Protein AF-Q0JAP2-F1 (afdb_monomer)

InterPro domains:
  IPR007650 Zf-FLZ domain [PF04570] (2-38)
  IPR007650 Zf-FLZ domain [PS51795] (1-39)
  IPR044533 FCS-Like Zinc finger 1/2/3 [PTHR46057] (1-64)

pLDDT: mean 81.31, std 18.34, range [45.84, 97.94]

Organism: Oryza sativa subsp. japonica (NCBI:txid39947)

Sequence (91 aa):
ECSLCGKSLSGDIFMYRGDTPFCSEECRQQQIEVDRAKHRRKKRAAAHAVSVRKEHRNHHHHHRHHHQQPQPRPAIDANPWGTARGPALRV

Foldseek 3Di:
DQPQPPDDQPDDWDDDPNPGTHNDPVSVVVVVVVVVVVVVVVVVVVVVVVVVVVVVVVVVV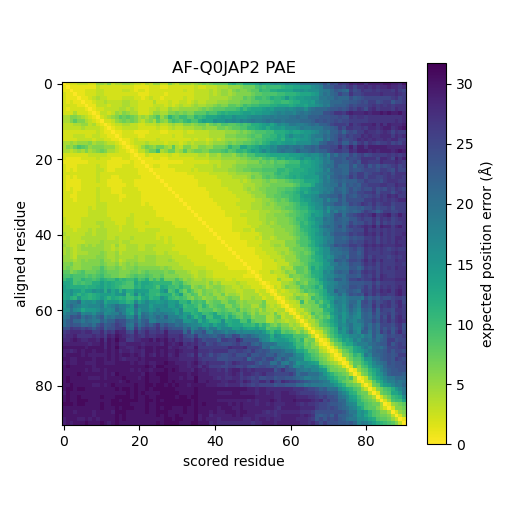VVVVVVPDDDDDPPPPDDPDDPDDDDDDDD

Mean predicted aligned error: 14.32 Å

Structure (mmCIF, N/CA/C/O backbone):
data_AF-Q0JAP2-F1
#
_entry.id   AF-Q0JAP2-F1
#
loop_
_atom_site.group_PDB
_atom_site.id
_atom_site.type_symbol
_atom_site.label_atom_id
_atom_site.label_alt_id
_atom_site.label_comp_id
_atom_site.label_asym_id
_atom_site.label_entity_id
_atom_site.label_seq_id
_atom_site.pdbx_PDB_ins_code
_atom_site.Cartn_x
_atom_site.Cartn_y
_atom_site.Cartn_z
_atom_site.occupancy
_atom_site.B_iso_or_equiv
_atom_site.auth_seq_id
_atom_site.auth_comp_id
_atom_site.auth_asym_id
_atom_site.auth_atom_id
_atom_site.pdbx_PDB_model_num
ATOM 1 N N . GLU A 1 1 ? -9.511 -7.919 14.645 1.00 93.00 1 GLU A N 1
ATOM 2 C CA . GLU A 1 1 ? -8.345 -7.279 15.297 1.00 93.00 1 GLU A CA 1
ATOM 3 C C . GLU A 1 1 ? -7.788 -6.193 14.378 1.00 93.00 1 GLU A C 1
ATOM 5 O O . GLU A 1 1 ? -8.069 -6.231 13.185 1.00 93.00 1 GLU A O 1
ATOM 10 N N . CYS A 1 2 ? -7.064 -5.209 14.913 1.00 96.06 2 CYS A N 1
ATOM 11 C CA . CYS A 1 2 ? -6.448 -4.121 14.154 1.00 96.06 2 CYS A CA 1
ATOM 12 C C . CYS A 1 2 ? -5.370 -4.663 13.210 1.00 96.06 2 CYS A C 1
ATOM 14 O O . CYS A 1 2 ? -4.431 -5.318 13.661 1.00 96.06 2 CYS A O 1
ATOM 16 N N . SER A 1 3 ? -5.447 -4.335 11.919 1.00 95.12 3 SER A N 1
ATOM 17 C CA . SER A 1 3 ? -4.520 -4.878 10.916 1.00 95.12 3 SER A CA 1
ATOM 18 C C . SER A 1 3 ? -3.078 -4.370 11.027 1.00 95.12 3 SER A C 1
ATOM 20 O O . SER A 1 3 ? -2.192 -4.970 10.428 1.00 95.12 3 SER A O 1
ATOM 22 N N . LEU A 1 4 ? -2.829 -3.285 11.772 1.00 95.69 4 LEU A N 1
ATOM 23 C CA . LEU A 1 4 ? -1.472 -2.767 11.979 1.00 95.69 4 LEU A CA 1
ATOM 24 C C . LEU A 1 4 ? -0.825 -3.295 13.263 1.00 95.69 4 LEU A C 1
ATOM 26 O O . LEU A 1 4 ? 0.311 -3.754 13.240 1.00 95.69 4 LEU A O 1
ATOM 30 N N . CYS A 1 5 ? -1.525 -3.185 14.393 1.00 95.06 5 CYS A N 1
ATOM 31 C CA . CYS A 1 5 ? -0.949 -3.446 15.715 1.00 95.06 5 CYS A CA 1
ATOM 32 C C . CYS A 1 5 ? -1.496 -4.707 16.397 1.00 95.06 5 CYS A C 1
ATOM 34 O O . CYS A 1 5 ? -1.107 -4.992 17.526 1.00 95.06 5 CYS A O 1
ATOM 36 N N . GLY A 1 6 ? -2.413 -5.438 15.754 1.00 94.00 6 GLY A N 1
ATOM 37 C CA . GLY A 1 6 ? -2.948 -6.713 16.246 1.00 94.00 6 GLY A CA 1
ATOM 38 C C . GLY A 1 6 ? -3.887 -6.613 17.451 1.00 94.00 6 GLY A C 1
ATOM 39 O O . GLY A 1 6 ? -4.383 -7.627 17.920 1.00 94.00 6 GLY A O 1
ATOM 40 N N . LYS A 1 7 ? -4.167 -5.409 17.964 1.00 94.38 7 LYS A N 1
ATOM 41 C CA . LYS A 1 7 ? -5.068 -5.222 19.113 1.00 94.38 7 LYS A CA 1
ATOM 42 C C . LYS A 1 7 ? -6.501 -5.649 18.782 1.00 94.38 7 LYS A C 1
ATOM 44 O O . LYS A 1 7 ? -6.971 -5.434 17.660 1.00 94.38 7 LYS A O 1
ATOM 49 N N . SER A 1 8 ? -7.224 -6.195 19.759 1.00 94.44 8 SER A N 1
ATOM 50 C CA . SER A 1 8 ? -8.661 -6.448 19.619 1.00 94.44 8 SER A CA 1
ATOM 51 C C . SER A 1 8 ? -9.419 -5.136 19.378 1.00 94.44 8 SER A C 1
ATOM 53 O O . SER A 1 8 ? -9.025 -4.069 19.847 1.00 94.44 8 SER A O 1
ATOM 55 N N . LEU A 1 9 ? -10.482 -5.205 18.575 1.00 91.88 9 LEU A N 1
ATOM 56 C CA . LEU A 1 9 ? -11.320 -4.052 18.250 1.00 91.88 9 LEU A CA 1
ATOM 57 C C . LEU A 1 9 ? -12.543 -4.115 19.159 1.00 91.88 9 LEU A C 1
ATOM 59 O O . LEU A 1 9 ? -13.473 -4.865 18.887 1.00 91.88 9 LEU A O 1
ATOM 63 N N . SER A 1 10 ? -12.493 -3.396 20.274 1.00 85.38 10 SER A N 1
ATOM 64 C CA . SER A 1 10 ? -13.545 -3.375 21.298 1.00 85.38 10 SER A CA 1
ATOM 65 C C . SER A 1 10 ? -14.381 -2.086 21.283 1.00 85.38 10 SER A C 1
ATOM 67 O O . SER A 1 10 ? -15.091 -1.811 22.245 1.00 85.38 10 SER A O 1
ATOM 69 N N . GLY A 1 11 ? -14.303 -1.297 20.206 1.00 85.00 11 GLY A N 1
ATOM 70 C CA . GLY A 1 11 ? -14.995 -0.014 20.055 1.00 85.00 11 GLY A CA 1
ATOM 71 C C . GLY A 1 11 ? -15.064 0.433 18.594 1.00 85.00 11 GLY A C 1
ATOM 72 O O . GLY A 1 11 ? -15.091 -0.413 17.698 1.00 85.00 11 GLY A O 1
ATOM 73 N N . ASP A 1 12 ? -15.071 1.749 18.361 1.00 89.69 12 ASP A N 1
ATOM 74 C CA . ASP A 1 12 ? -15.115 2.324 17.013 1.00 89.69 12 ASP A CA 1
ATOM 75 C C . ASP A 1 12 ? -13.961 1.820 16.141 1.00 89.69 12 ASP A C 1
ATOM 77 O O . ASP A 1 12 ? -12.793 1.788 16.544 1.00 89.69 12 ASP A O 1
ATOM 81 N N . ILE A 1 13 ? -14.308 1.415 14.920 1.00 93.19 13 ILE A N 1
ATOM 82 C CA . ILE A 1 13 ? -13.366 0.865 13.951 1.00 93.19 13 ILE A CA 1
ATOM 83 C C . ILE A 1 13 ? -13.092 1.873 12.841 1.00 93.19 13 ILE A C 1
ATOM 85 O O . ILE A 1 13 ? -13.996 2.385 12.181 1.00 93.19 13 ILE A O 1
ATOM 89 N N . PHE A 1 14 ? -11.811 2.120 12.588 1.00 94.50 14 PHE A N 1
ATOM 90 C CA . PHE A 1 14 ? -11.366 2.972 11.495 1.00 94.50 14 PHE A CA 1
ATOM 91 C C . PHE A 1 14 ? -11.084 2.092 10.281 1.00 94.50 14 PHE A C 1
ATOM 93 O O . PHE A 1 14 ? -10.163 1.283 10.304 1.00 94.50 14 PHE A O 1
ATOM 100 N N . MET A 1 15 ? -11.864 2.230 9.210 1.00 95.62 15 MET A N 1
ATOM 101 C CA . MET A 1 15 ? -11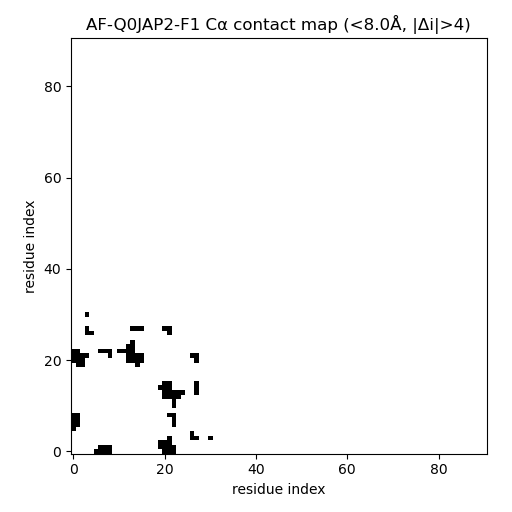.755 1.369 8.025 1.00 95.62 15 MET A CA 1
ATOM 102 C C . MET A 1 15 ? -10.875 1.994 6.931 1.00 95.62 15 MET A C 1
ATOM 104 O O . MET A 1 15 ? -10.989 3.180 6.604 1.00 95.62 15 MET A O 1
ATOM 108 N N . TYR A 1 16 ? -10.019 1.192 6.296 1.00 95.19 16 TYR A N 1
ATOM 109 C CA . TYR A 1 16 ? -9.309 1.542 5.059 1.00 95.19 16 TYR A CA 1
ATOM 110 C C . TYR A 1 16 ? -9.767 0.624 3.926 1.00 95.19 16 TYR A C 1
ATOM 112 O O . TYR A 1 16 ? -9.746 -0.595 4.063 1.00 95.19 16 TYR A O 1
ATOM 120 N N . ARG A 1 17 ? -10.177 1.218 2.797 1.00 92.88 17 ARG A N 1
ATOM 121 C CA . ARG A 1 17 ? -10.601 0.520 1.564 1.00 92.88 17 ARG A CA 1
ATOM 122 C C . ARG A 1 17 ? -11.792 -0.442 1.701 1.00 92.88 17 ARG A C 1
ATOM 124 O O . ARG A 1 17 ? -12.061 -1.157 0.750 1.00 92.88 17 ARG A O 1
ATOM 131 N N . GLY A 1 18 ? -12.506 -0.419 2.824 1.00 91.12 18 GLY A N 1
ATOM 132 C CA . GLY A 1 18 ? -13.700 -1.238 3.065 1.00 91.12 18 GLY A CA 1
ATOM 133 C C . GLY A 1 18 ? -13.443 -2.511 3.872 1.00 91.12 18 GLY A C 1
ATOM 134 O O . GLY A 1 18 ? -14.338 -2.940 4.586 1.00 91.12 18 GLY A O 1
ATOM 135 N N . ASP A 1 19 ? -12.214 -3.037 3.856 1.00 90.75 19 ASP A N 1
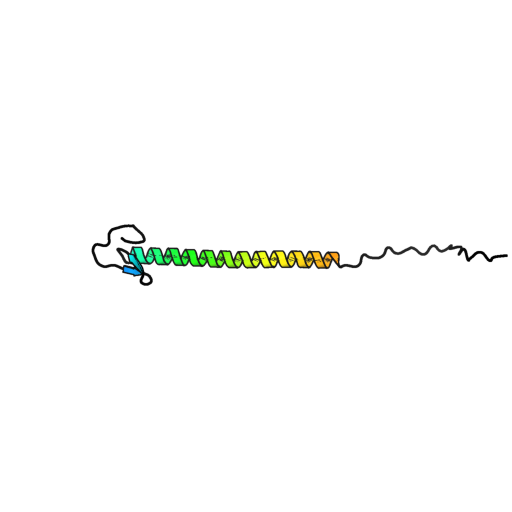ATOM 136 C CA . ASP A 1 19 ? -11.945 -4.395 4.361 1.00 90.75 19 ASP A CA 1
ATOM 137 C C . ASP A 1 19 ? -10.882 -4.446 5.467 1.00 90.7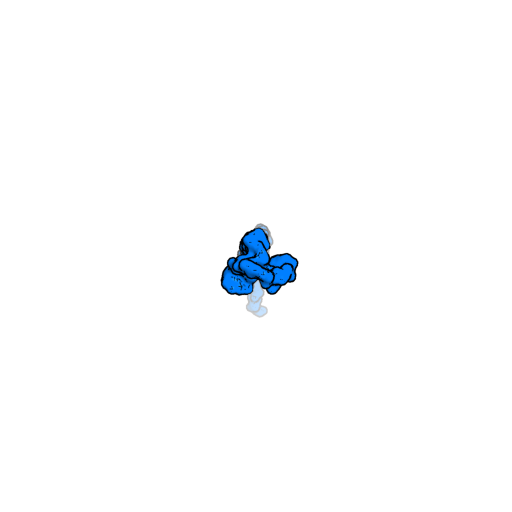5 19 ASP A C 1
ATOM 139 O O . ASP A 1 19 ? -10.656 -5.488 6.076 1.00 90.75 19 ASP A O 1
ATOM 143 N N . THR A 1 20 ? -10.167 -3.344 5.707 1.00 94.31 20 THR A N 1
ATOM 144 C CA . THR A 1 20 ? -9.036 -3.315 6.644 1.00 94.31 20 THR A CA 1
ATOM 145 C C . THR A 1 20 ? -9.384 -2.470 7.872 1.00 94.31 20 THR A C 1
ATOM 147 O O . THR A 1 20 ? -9.363 -1.237 7.769 1.00 94.31 20 THR A O 1
ATOM 150 N N . PRO A 1 21 ? -9.724 -3.095 9.017 1.00 95.81 21 PRO A N 1
ATOM 151 C CA . PRO A 1 21 ? -10.101 -2.374 10.224 1.00 95.81 21 PRO A CA 1
ATOM 152 C C . PRO A 1 21 ? -8.888 -2.010 11.098 1.00 95.81 21 PRO A C 1
ATOM 154 O O . PRO A 1 21 ? -7.955 -2.798 11.287 1.00 95.81 21 PRO A O 1
ATOM 157 N N . PHE A 1 22 ? -8.934 -0.823 11.702 1.00 97.44 22 PHE A N 1
ATOM 158 C CA . PHE A 1 22 ? -7.910 -0.300 12.607 1.00 97.44 22 PHE A CA 1
ATOM 159 C C . PHE A 1 22 ? -8.519 0.193 13.917 1.00 97.44 22 PHE A C 1
ATOM 161 O O . PHE A 1 22 ? -9.636 0.701 13.943 1.00 97.44 22 PHE A O 1
ATOM 168 N N . CYS A 1 23 ? -7.755 0.068 15.004 1.00 95.75 23 CYS A N 1
ATOM 169 C CA . CYS A 1 23 ? -8.170 0.517 16.335 1.00 95.75 23 CYS A CA 1
ATOM 170 C C . CYS A 1 23 ? -8.066 2.037 16.536 1.00 95.75 23 CYS A C 1
ATOM 172 O O . CYS A 1 23 ? -8.503 2.537 17.563 1.00 95.75 23 CYS A O 1
ATOM 174 N N . SER A 1 24 ? -7.416 2.755 15.617 1.00 95.56 24 SER A N 1
ATOM 175 C CA . SER A 1 24 ? -7.281 4.210 15.666 1.00 95.56 24 SER A CA 1
ATOM 176 C C . SER A 1 24 ? -7.023 4.787 14.276 1.00 95.56 24 SER A C 1
ATOM 178 O O . SER A 1 24 ? -6.607 4.067 13.355 1.00 95.56 24 SER A O 1
ATOM 180 N N . GLU A 1 25 ? -7.238 6.092 14.126 1.00 95.81 25 GLU A N 1
ATOM 181 C CA . GLU A 1 25 ? -6.922 6.805 12.892 1.00 95.81 25 GLU A CA 1
ATOM 182 C C . GLU A 1 25 ? -5.416 6.788 12.594 1.00 95.81 25 GLU A C 1
ATOM 184 O O . GLU A 1 25 ? -5.027 6.619 11.439 1.00 95.81 25 GLU A O 1
ATOM 189 N N . GLU A 1 26 ? -4.554 6.850 13.613 1.00 97.44 26 GLU A N 1
ATOM 190 C CA . GLU A 1 26 ? -3.100 6.779 13.431 1.00 97.44 26 GLU A CA 1
ATOM 191 C C . GLU A 1 26 ? -2.678 5.431 12.847 1.00 97.44 26 GLU A C 1
ATOM 193 O O . GLU A 1 26 ? -1.876 5.392 11.911 1.00 97.44 26 GLU A O 1
ATOM 198 N N . CYS A 1 27 ? -3.253 4.326 13.340 1.00 96.56 27 CYS A N 1
ATOM 199 C CA . CYS A 1 27 ? -2.971 2.999 12.793 1.00 96.56 27 CYS A CA 1
ATOM 200 C C . CYS A 1 27 ? -3.383 2.908 11.315 1.00 96.56 27 CYS A C 1
ATOM 202 O O . CYS A 1 27 ? -2.645 2.383 10.478 1.00 96.56 27 CYS A O 1
ATOM 204 N N . ARG A 1 28 ? -4.541 3.475 10.969 1.00 97.19 28 ARG A N 1
ATOM 205 C CA . ARG A 1 28 ? -4.997 3.568 9.579 1.00 97.19 28 ARG A CA 1
ATOM 206 C C . ARG A 1 28 ? -4.049 4.419 8.730 1.00 97.19 28 ARG A C 1
ATOM 208 O O . ARG A 1 28 ? -3.683 4.019 7.624 1.00 97.19 28 ARG A O 1
ATOM 215 N N . GLN A 1 29 ? -3.631 5.576 9.236 1.00 97.94 29 GLN A N 1
ATOM 216 C CA . GLN A 1 29 ? -2.755 6.500 8.522 1.00 97.94 29 GLN A CA 1
ATOM 217 C C . GLN A 1 29 ? -1.371 5.890 8.273 1.00 97.94 29 GLN A C 1
ATOM 219 O O . GLN A 1 29 ? -0.855 5.981 7.157 1.00 97.94 29 GLN A O 1
ATOM 224 N N . GLN A 1 30 ? -0.800 5.186 9.253 1.00 97.81 30 GLN A N 1
ATOM 225 C CA . GLN A 1 30 ? 0.462 4.464 9.082 1.00 97.81 30 GLN A CA 1
ATOM 226 C C . GLN A 1 30 ? 0.380 3.424 7.960 1.00 97.81 30 GLN A C 1
ATOM 228 O O . GLN A 1 30 ? 1.283 3.362 7.121 1.00 97.81 30 GLN A O 1
ATOM 233 N N . GLN A 1 31 ? -0.718 2.663 7.874 1.00 97.19 31 GLN A N 1
ATOM 234 C CA . GLN A 1 31 ? -0.908 1.712 6.776 1.00 97.19 31 GLN A CA 1
ATOM 235 C C . GLN A 1 31 ? -0.924 2.416 5.408 1.00 97.19 31 GLN A C 1
ATOM 237 O O . GLN A 1 31 ? -0.248 1.974 4.475 1.00 97.19 31 GLN A O 1
ATOM 242 N N . ILE A 1 32 ? -1.639 3.541 5.290 1.00 96.75 32 ILE A N 1
ATOM 243 C CA . ILE A 1 32 ? -1.688 4.338 4.053 1.00 96.75 32 ILE A CA 1
ATOM 244 C C . ILE A 1 32 ? -0.280 4.772 3.636 1.00 96.75 32 ILE A C 1
ATOM 246 O O . ILE A 1 32 ? 0.081 4.703 2.457 1.00 96.75 32 ILE A O 1
ATOM 250 N N . GLU A 1 33 ? 0.543 5.212 4.584 1.00 97.81 33 GLU A N 1
ATOM 251 C CA . GLU A 1 33 ? 1.906 5.644 4.292 1.00 97.81 33 GLU A CA 1
ATOM 252 C C . GLU A 1 33 ? 2.815 4.503 3.848 1.00 97.81 33 GLU A C 1
ATOM 254 O O . GLU A 1 33 ? 3.568 4.670 2.878 1.00 97.81 33 GLU A O 1
ATOM 259 N N . VAL A 1 34 ? 2.709 3.344 4.500 1.00 96.69 34 VAL A N 1
ATOM 260 C CA . VAL A 1 34 ? 3.421 2.120 4.118 1.00 96.69 34 VAL A CA 1
ATOM 261 C C . VAL A 1 34 ? 3.054 1.715 2.692 1.00 96.69 34 VAL A C 1
ATOM 263 O O . VAL A 1 34 ? 3.947 1.495 1.863 1.00 96.69 34 VAL A O 1
ATOM 266 N N . ASP A 1 35 ? 1.763 1.694 2.362 1.00 96.44 35 ASP A N 1
ATOM 267 C CA . ASP A 1 35 ? 1.285 1.336 1.027 1.00 96.44 35 ASP A CA 1
ATOM 268 C C . ASP A 1 35 ? 1.708 2.360 -0.029 1.00 96.44 35 ASP A C 1
ATOM 270 O O . ASP A 1 35 ? 2.205 1.993 -1.101 1.00 96.44 35 ASP A O 1
ATOM 274 N N . ARG A 1 36 ? 1.634 3.655 0.295 1.00 97.25 36 ARG A N 1
ATOM 275 C CA . ARG A 1 36 ? 2.122 4.741 -0.565 1.00 97.25 36 ARG A CA 1
ATOM 276 C C . ARG A 1 36 ? 3.624 4.606 -0.829 1.00 97.25 36 ARG A C 1
ATOM 278 O O . ARG A 1 36 ? 4.069 4.752 -1.971 1.00 97.25 36 ARG A O 1
ATOM 285 N N . ALA A 1 37 ? 4.421 4.289 0.191 1.00 97.75 37 ALA A N 1
ATOM 286 C CA . ALA A 1 37 ? 5.856 4.059 0.048 1.00 97.75 37 ALA A CA 1
ATOM 287 C C . ALA A 1 37 ? 6.155 2.812 -0.799 1.00 97.75 37 ALA A C 1
ATOM 289 O O . ALA A 1 37 ? 6.999 2.865 -1.699 1.00 97.75 37 ALA A O 1
ATOM 290 N N . LYS A 1 38 ? 5.428 1.711 -0.572 1.00 97.38 38 LYS A N 1
ATOM 291 C CA . LYS A 1 38 ? 5.529 0.477 -1.365 1.00 97.38 38 LYS A CA 1
ATOM 292 C C . LYS A 1 38 ? 5.198 0.734 -2.834 1.00 97.38 38 LYS A C 1
ATOM 294 O O . LYS A 1 38 ? 5.935 0.276 -3.707 1.00 97.38 38 LYS A O 1
ATOM 299 N N . HIS A 1 39 ? 4.159 1.517 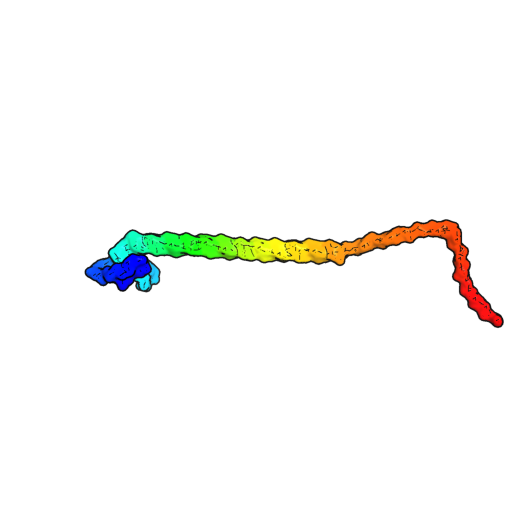-3.116 1.00 97.38 39 HIS A N 1
ATOM 300 C CA . HIS A 1 39 ? 3.790 1.906 -4.475 1.00 97.38 39 HIS A CA 1
ATOM 301 C C . HIS A 1 39 ? 4.897 2.720 -5.164 1.00 97.38 39 HIS A C 1
ATOM 303 O O . HIS A 1 39 ? 5.303 2.393 -6.281 1.00 97.38 39 HIS A O 1
ATOM 309 N N . ARG A 1 40 ? 5.475 3.718 -4.477 1.00 97.56 40 ARG A N 1
ATOM 310 C CA . ARG A 1 40 ? 6.614 4.488 -5.013 1.00 97.56 40 ARG A CA 1
ATOM 311 C C . ARG A 1 40 ? 7.819 3.600 -5.332 1.00 97.56 40 ARG A C 1
ATOM 313 O O . ARG A 1 40 ? 8.417 3.764 -6.394 1.00 97.56 40 ARG A O 1
ATOM 320 N N . ARG A 1 41 ? 8.162 2.651 -4.452 1.00 97.50 41 ARG A N 1
ATOM 321 C CA . ARG A 1 41 ? 9.262 1.696 -4.692 1.00 97.50 41 ARG A CA 1
ATOM 322 C C . ARG A 1 41 ? 9.005 0.837 -5.928 1.00 97.50 41 ARG A C 1
ATOM 324 O O . ARG A 1 41 ? 9.880 0.747 -6.781 1.00 97.50 41 ARG A O 1
ATOM 331 N N . LYS A 1 42 ? 7.796 0.281 -6.070 1.00 97.69 42 LYS A N 1
ATOM 332 C CA . LYS A 1 42 ? 7.404 -0.505 -7.253 1.00 97.69 42 LYS A CA 1
ATOM 333 C C . LYS A 1 42 ? 7.527 0.304 -8.546 1.00 97.69 42 LYS A C 1
ATOM 335 O O . LYS A 1 42 ? 8.101 -0.189 -9.510 1.00 97.69 42 LYS A O 1
ATOM 340 N N . LYS A 1 43 ? 7.061 1.559 -8.555 1.00 97.25 43 LYS A N 1
ATOM 341 C CA . LYS A 1 43 ? 7.174 2.445 -9.726 1.00 97.25 43 LYS A CA 1
ATOM 342 C C . LYS A 1 43 ? 8.633 2.701 -10.116 1.00 97.25 43 LYS A C 1
ATOM 344 O O . LYS A 1 43 ? 8.967 2.628 -11.294 1.00 97.25 43 LYS A O 1
ATOM 349 N N . ARG A 1 44 ? 9.506 2.960 -9.136 1.00 96.94 44 ARG A N 1
ATOM 350 C CA . ARG A 1 44 ? 10.951 3.136 -9.370 1.00 96.94 44 ARG A CA 1
ATOM 351 C C . ARG A 1 44 ? 11.597 1.863 -9.918 1.00 96.94 44 ARG A C 1
ATOM 353 O O . ARG A 1 44 ? 12.324 1.938 -10.900 1.00 96.94 44 ARG A O 1
ATOM 360 N N . ALA A 1 45 ? 11.285 0.706 -9.334 1.00 96.88 45 ALA A N 1
ATOM 361 C CA . ALA A 1 45 ? 11.791 -0.582 -9.805 1.00 96.88 45 ALA A CA 1
ATOM 362 C C . ALA A 1 45 ? 11.344 -0.883 -11.246 1.00 96.88 45 ALA A C 1
ATOM 364 O O . ALA A 1 45 ? 12.156 -1.300 -12.067 1.00 96.88 45 ALA A O 1
ATOM 365 N N . ALA A 1 46 ? 10.080 -0.607 -11.579 1.00 96.75 46 ALA A N 1
ATOM 366 C CA . ALA A 1 46 ? 9.569 -0.754 -12.938 1.00 96.75 46 ALA A CA 1
ATOM 367 C C . ALA A 1 46 ? 10.292 0.179 -13.924 1.00 96.75 46 ALA A C 1
ATOM 369 O O . ALA A 1 46 ? 10.719 -0.271 -14.984 1.00 96.75 46 ALA A O 1
ATOM 370 N N . ALA A 1 47 ? 10.486 1.451 -13.561 1.00 96.06 47 ALA A N 1
ATOM 371 C CA . ALA A 1 47 ? 11.215 2.410 -14.392 1.00 96.06 47 ALA A CA 1
ATOM 372 C C . ALA A 1 47 ? 12.669 1.972 -14.641 1.00 96.06 47 ALA A C 1
ATOM 374 O O . ALA A 1 47 ? 13.131 2.010 -15.779 1.00 96.06 47 ALA A O 1
ATOM 375 N N . HIS A 1 48 ? 13.357 1.490 -13.603 1.00 96.12 48 HIS A N 1
ATOM 376 C CA . HIS A 1 48 ? 14.708 0.942 -13.721 1.00 96.12 48 HIS A CA 1
ATOM 377 C C . HIS A 1 48 ? 14.749 -0.290 -14.637 1.00 96.12 48 HIS A C 1
ATOM 379 O O . HIS A 1 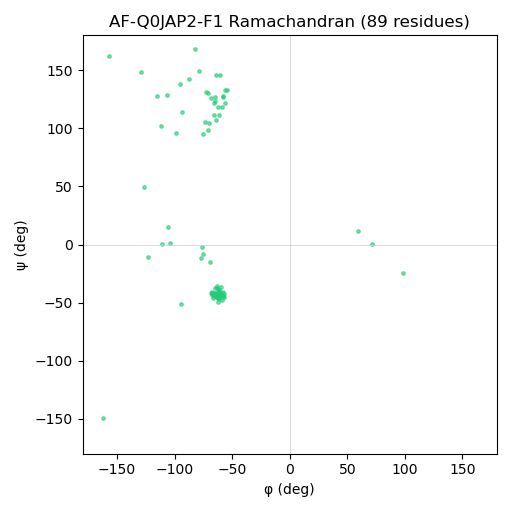48 ? 15.573 -0.372 -15.541 1.00 96.12 48 HIS A O 1
ATOM 385 N N . ALA A 1 49 ? 13.813 -1.229 -14.480 1.00 95.62 49 ALA A N 1
ATOM 386 C CA . ALA A 1 49 ? 13.735 -2.394 -15.358 1.00 95.62 49 ALA A CA 1
ATOM 387 C C . ALA A 1 49 ? 13.526 -1.999 -16.833 1.00 95.62 49 ALA A C 1
ATOM 389 O O . ALA A 1 49 ? 14.089 -2.628 -17.730 1.00 95.62 49 ALA A O 1
ATOM 390 N N . VAL A 1 50 ? 12.749 -0.943 -17.101 1.00 94.75 50 VAL A N 1
ATOM 391 C CA . VAL A 1 50 ? 12.581 -0.406 -18.459 1.00 94.75 50 VAL A CA 1
ATOM 392 C C . VAL A 1 50 ? 13.877 0.216 -18.985 1.00 94.75 50 VAL A C 1
ATOM 394 O O . VAL A 1 50 ? 14.224 -0.037 -20.141 1.00 94.75 50 VAL A O 1
ATOM 397 N N . SER A 1 51 ? 14.609 0.990 -18.173 1.00 93.62 51 SER A N 1
ATOM 398 C CA . SER A 1 51 ? 15.874 1.594 -18.621 1.00 93.62 51 SER A CA 1
ATOM 399 C C . SER A 1 51 ? 16.919 0.530 -18.951 1.00 93.62 51 SER A C 1
ATOM 401 O O . SER A 1 51 ? 17.500 0.584 -20.032 1.00 93.62 51 SER A O 1
ATOM 403 N N . VAL A 1 52 ? 17.064 -0.494 -18.102 1.00 92.38 52 VAL A N 1
ATOM 404 C CA . VAL A 1 52 ? 17.990 -1.619 -18.323 1.00 92.38 52 VAL A CA 1
ATOM 405 C C . VAL A 1 52 ? 17.667 -2.358 -19.625 1.00 92.38 52 VAL A C 1
ATOM 407 O O . VAL A 1 52 ? 18.557 -2.642 -20.425 1.00 92.38 52 VAL A O 1
ATOM 410 N N . ARG A 1 53 ? 16.383 -2.623 -19.909 1.00 90.69 53 ARG A N 1
ATOM 411 C CA . ARG A 1 53 ? 15.976 -3.249 -21.182 1.00 90.69 53 ARG A CA 1
ATOM 412 C C . ARG A 1 53 ? 16.331 -2.386 -22.395 1.00 90.69 53 ARG A C 1
ATOM 414 O O . ARG A 1 53 ? 16.705 -2.925 -23.436 1.00 90.69 53 ARG A O 1
ATOM 421 N N . LYS A 1 54 ? 16.200 -1.059 -22.287 1.00 89.62 54 LYS A N 1
ATOM 422 C CA . LYS A 1 54 ? 16.549 -0.127 -23.370 1.00 89.62 54 LYS A CA 1
ATOM 423 C C . LYS A 1 54 ? 18.056 -0.101 -23.619 1.00 89.62 54 LYS A C 1
ATOM 425 O O . LYS A 1 54 ? 18.456 -0.108 -24.780 1.00 89.62 54 LYS A O 1
ATOM 430 N N . GLU A 1 55 ? 18.860 -0.103 -22.562 1.00 87.44 55 GLU A N 1
ATOM 431 C CA . GLU A 1 55 ? 20.321 -0.169 -22.649 1.00 87.44 55 GLU A CA 1
ATOM 432 C C . GLU A 1 55 ? 20.782 -1.470 -23.310 1.00 87.44 55 GLU A C 1
ATOM 434 O O . GLU A 1 55 ? 21.494 -1.426 -24.309 1.00 87.44 55 GLU A O 1
ATOM 439 N N . HIS A 1 56 ? 20.275 -2.623 -22.861 1.00 85.25 56 HIS A N 1
ATOM 440 C CA . HIS A 1 56 ? 20.591 -3.910 -23.486 1.00 85.25 56 HIS A CA 1
ATOM 441 C C . HIS A 1 56 ? 20.215 -3.939 -24.979 1.00 85.25 56 HIS A C 1
ATOM 443 O O . HIS A 1 56 ? 20.984 -4.412 -25.816 1.00 85.25 56 HIS A O 1
ATOM 449 N N . ARG A 1 57 ? 19.058 -3.362 -25.344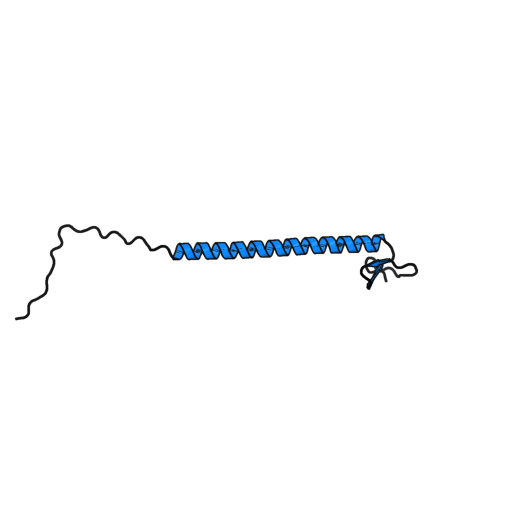 1.00 83.88 57 ARG A N 1
ATOM 450 C CA . ARG A 1 57 ? 18.654 -3.216 -26.752 1.00 83.88 57 ARG A CA 1
ATOM 451 C C . ARG A 1 57 ? 19.611 -2.318 -27.539 1.00 83.88 57 ARG A C 1
ATOM 453 O O . ARG A 1 57 ? 19.912 -2.625 -28.689 1.00 83.8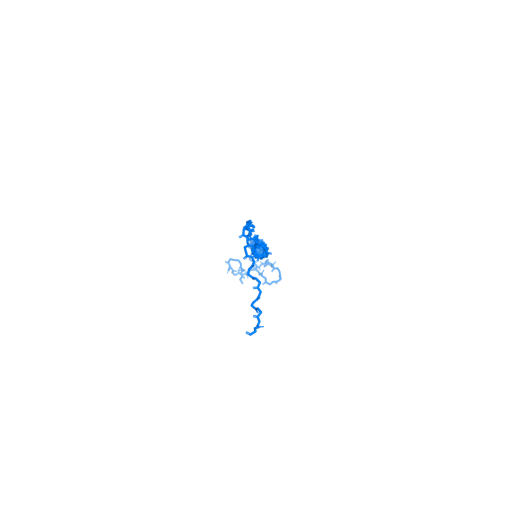8 57 ARG A O 1
ATOM 460 N N . ASN A 1 58 ? 20.061 -1.211 -26.951 1.00 84.94 58 ASN A N 1
ATOM 461 C CA . ASN A 1 58 ? 20.993 -0.288 -27.594 1.00 84.94 58 ASN A CA 1
ATOM 462 C C . ASN A 1 58 ? 22.372 -0.941 -27.808 1.00 84.94 58 ASN A C 1
ATOM 464 O O . ASN A 1 58 ? 22.867 -0.912 -28.934 1.00 84.94 58 ASN A O 1
ATOM 468 N N . HIS A 1 59 ? 22.921 -1.626 -26.798 1.00 81.50 59 HIS A N 1
ATOM 469 C CA . HIS A 1 59 ? 24.168 -2.388 -26.925 1.00 81.50 59 HIS A CA 1
ATOM 470 C C . HIS A 1 59 ? 24.087 -3.451 -28.028 1.00 81.50 59 HIS A C 1
ATOM 472 O O . HIS A 1 59 ? 24.980 -3.534 -28.873 1.00 81.50 59 HIS A O 1
ATOM 478 N N . HIS A 1 60 ? 22.989 -4.214 -28.093 1.00 79.19 60 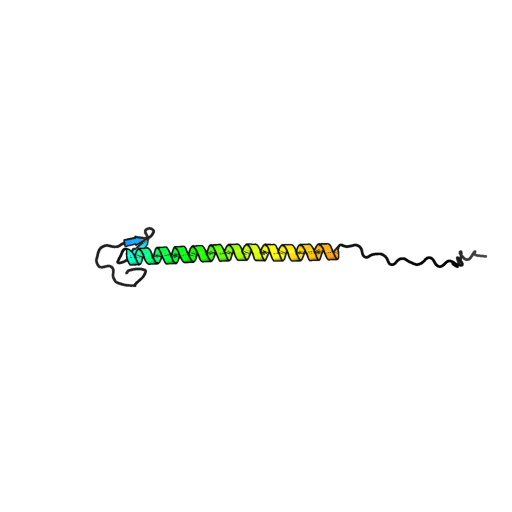HIS A N 1
ATOM 479 C CA . HIS A 1 60 ? 22.796 -5.195 -29.162 1.00 79.19 60 HIS A CA 1
ATOM 480 C C . HIS A 1 60 ? 22.745 -4.539 -30.553 1.00 79.19 60 HIS A C 1
ATOM 482 O O . HIS A 1 60 ? 23.314 -5.063 -31.510 1.00 79.19 60 HIS A O 1
ATOM 488 N N . HIS A 1 61 ? 22.107 -3.370 -30.673 1.00 77.69 61 HIS A N 1
ATOM 489 C CA . HIS A 1 61 ? 22.047 -2.633 -31.933 1.00 77.69 61 HIS A CA 1
ATOM 490 C C . HIS A 1 61 ? 23.427 -2.130 -32.381 1.00 77.69 61 HIS A C 1
ATOM 492 O O . HIS A 1 61 ? 23.784 -2.313 -33.544 1.00 77.69 61 HIS A O 1
ATOM 498 N N . HIS A 1 62 ? 24.225 -1.564 -31.469 1.00 74.56 62 HIS A N 1
ATOM 499 C CA . HIS A 1 62 ? 25.586 -1.112 -31.776 1.00 74.56 62 HIS A CA 1
ATOM 500 C C . HIS A 1 62 ? 26.505 -2.262 -32.203 1.00 74.56 62 HIS A C 1
ATOM 502 O O . HIS A 1 62 ? 27.216 -2.126 -33.198 1.00 74.56 62 HIS A O 1
ATOM 508 N N . HIS A 1 63 ? 26.444 -3.415 -31.525 1.00 72.38 63 HIS A N 1
ATOM 509 C CA . HIS A 1 63 ? 27.217 -4.594 -31.928 1.00 72.38 63 HIS A CA 1
ATOM 510 C C . HIS A 1 63 ? 26.841 -5.066 -33.343 1.00 72.38 63 HIS A C 1
ATOM 512 O O . HIS A 1 63 ? 27.710 -5.394 -34.149 1.00 72.38 63 HIS A O 1
ATOM 518 N N . ARG A 1 64 ? 25.544 -5.052 -33.685 1.00 63.03 64 ARG A N 1
ATOM 519 C CA . ARG A 1 64 ? 25.070 -5.445 -35.021 1.00 63.03 64 ARG A CA 1
ATOM 520 C C . ARG A 1 64 ? 25.553 -4.503 -36.125 1.00 63.03 64 ARG A C 1
ATOM 522 O O . ARG A 1 64 ? 25.895 -4.984 -37.197 1.00 63.03 64 ARG A O 1
ATOM 529 N N . HIS A 1 65 ? 25.615 -3.196 -35.864 1.00 61.41 65 HIS A N 1
ATOM 530 C CA . HIS A 1 65 ? 26.159 -2.219 -36.819 1.00 61.41 65 HIS A CA 1
ATOM 531 C C . HIS A 1 65 ? 27.664 -2.382 -37.039 1.00 61.41 65 HIS A C 1
ATOM 533 O O . HIS A 1 65 ? 28.114 -2.323 -38.180 1.00 61.41 65 HIS A O 1
ATOM 539 N N . HIS A 1 66 ? 28.441 -2.649 -35.983 1.00 62.44 66 HIS A N 1
ATOM 540 C CA . HIS A 1 66 ? 29.881 -2.902 -36.120 1.00 62.44 66 HIS A CA 1
ATOM 541 C C . HIS A 1 66 ? 30.181 -4.152 -36.957 1.00 62.44 66 HIS A C 1
ATOM 543 O O . HIS A 1 66 ? 31.103 -4.147 -37.766 1.00 62.44 66 HIS A O 1
ATOM 549 N N . HIS A 1 67 ? 29.370 -5.203 -36.818 1.00 62.50 67 HIS A N 1
ATOM 550 C CA . HIS A 1 67 ? 29.535 -6.444 -37.577 1.00 62.50 67 HIS A CA 1
ATOM 551 C C . HIS A 1 67 ? 29.091 -6.344 -39.052 1.00 62.50 67 HIS A C 1
ATOM 553 O O . HIS A 1 67 ? 29.303 -7.285 -39.818 1.00 62.50 67 HIS A O 1
ATOM 559 N N . GLN A 1 68 ? 28.454 -5.231 -39.444 1.00 58.12 68 GLN A N 1
ATOM 560 C CA . GLN A 1 68 ? 27.947 -4.977 -40.796 1.00 58.12 68 GLN A CA 1
ATOM 561 C C . GLN A 1 68 ? 28.827 -3.990 -41.592 1.00 58.12 68 GLN A C 1
ATOM 563 O O . GLN A 1 68 ? 28.498 -3.690 -42.740 1.00 58.12 68 GLN A O 1
ATOM 568 N N . GLN A 1 69 ? 29.937 -3.486 -41.029 1.00 52.81 69 GLN A N 1
ATOM 569 C CA . GLN A 1 69 ? 30.897 -2.700 -41.810 1.00 52.81 69 GLN A CA 1
ATOM 570 C C . GLN A 1 69 ? 31.614 -3.608 -42.827 1.00 52.81 69 GLN A C 1
ATOM 572 O O . GLN A 1 69 ? 32.183 -4.630 -42.434 1.00 52.81 69 GLN A O 1
ATOM 577 N N . PRO A 1 70 ? 31.611 -3.273 -44.132 1.00 59.41 70 PRO A N 1
ATOM 578 C CA . PRO A 1 70 ? 32.418 -3.993 -45.103 1.00 59.41 70 PRO A CA 1
ATOM 579 C C . PRO A 1 70 ? 33.894 -3.771 -44.768 1.00 59.41 70 PRO A C 1
ATOM 581 O O . PRO A 1 70 ? 34.350 -2.632 -44.683 1.00 59.41 70 PRO A O 1
ATOM 584 N N . GLN A 1 71 ? 34.634 -4.863 -44.570 1.00 51.28 71 GLN A N 1
ATOM 585 C CA . GLN A 1 71 ? 36.076 -4.803 -44.350 1.00 51.28 71 GLN A CA 1
ATOM 586 C C . GLN A 1 71 ? 36.734 -4.038 -45.512 1.00 51.28 71 GLN A C 1
ATOM 588 O O . GLN A 1 71 ? 36.410 -4.327 -46.674 1.00 51.28 71 GLN A O 1
ATOM 593 N N . PRO A 1 72 ? 37.642 -3.077 -45.253 1.00 56.00 72 PRO A N 1
ATOM 594 C CA . PRO A 1 72 ? 38.418 -2.467 -46.319 1.00 56.00 72 PRO A CA 1
ATOM 595 C C . PRO A 1 72 ? 39.202 -3.581 -47.016 1.00 56.00 72 PRO A C 1
ATOM 597 O O . PRO A 1 72 ? 39.984 -4.303 -46.400 1.00 56.00 72 PRO A O 1
ATOM 600 N N . ARG A 1 73 ? 38.921 -3.771 -48.306 1.00 58.59 73 ARG A N 1
ATOM 601 C CA . ARG A 1 73 ? 39.634 -4.728 -49.158 1.00 58.59 73 ARG A CA 1
ATOM 602 C C . ARG A 1 73 ? 41.112 -4.319 -49.120 1.00 58.59 73 ARG A C 1
ATOM 604 O O . ARG A 1 73 ? 41.371 -3.139 -49.369 1.00 58.59 73 ARG A O 1
ATOM 611 N N . PRO A 1 74 ? 42.061 -5.219 -48.816 1.00 56.78 74 PRO A N 1
ATOM 612 C CA . PRO A 1 74 ? 43.470 -4.866 -48.902 1.00 56.78 74 PRO A CA 1
ATOM 613 C C . PRO A 1 74 ? 43.758 -4.417 -50.336 1.00 56.78 74 PRO A C 1
ATOM 615 O O . PRO A 1 74 ? 43.389 -5.108 -51.291 1.00 56.78 74 PRO A O 1
ATOM 618 N N . ALA A 1 75 ? 44.338 -3.225 -50.485 1.00 58.59 75 ALA A N 1
ATOM 619 C CA . ALA A 1 75 ? 44.787 -2.737 -51.776 1.00 58.59 75 ALA A CA 1
ATOM 620 C C . ALA A 1 75 ? 45.857 -3.712 -52.275 1.00 58.59 75 ALA A C 1
ATOM 622 O O . ALA A 1 75 ? 46.916 -3.842 -51.670 1.00 58.59 75 ALA A O 1
ATOM 623 N N . ILE A 1 76 ? 45.542 -4.465 -53.327 1.00 61.66 76 ILE A N 1
ATOM 624 C CA . ILE A 1 76 ? 46.558 -5.226 -54.040 1.00 61.66 76 ILE A CA 1
ATOM 625 C C . ILE A 1 76 ? 47.426 -4.207 -54.780 1.00 61.66 76 ILE A C 1
ATOM 627 O O . ILE A 1 76 ? 46.986 -3.606 -55.759 1.00 61.66 76 ILE A O 1
ATOM 631 N N . ASP A 1 77 ? 48.630 -3.954 -54.275 1.00 55.56 77 ASP A N 1
ATOM 632 C CA . ASP A 1 77 ? 49.603 -3.119 -54.971 1.00 55.56 77 ASP A CA 1
ATOM 633 C C . ASP A 1 77 ? 49.850 -3.710 -56.366 1.00 55.56 77 ASP A C 1
ATOM 635 O O . ASP A 1 77 ? 50.204 -4.882 -56.526 1.00 55.56 77 ASP A O 1
ATOM 639 N N . ALA A 1 78 ? 49.590 -2.908 -57.397 1.00 54.09 78 ALA A N 1
ATOM 640 C CA . ALA A 1 78 ? 49.803 -3.290 -58.781 1.00 54.09 78 ALA A CA 1
ATOM 641 C C . ALA A 1 78 ? 51.302 -3.527 -59.011 1.00 54.09 78 ALA A C 1
ATOM 643 O O . ALA A 1 78 ? 52.094 -2.587 -59.060 1.00 54.09 78 ALA A O 1
ATOM 644 N N . ASN A 1 79 ? 51.697 -4.793 -59.152 1.00 56.19 79 ASN A N 1
ATOM 645 C CA . ASN A 1 79 ? 53.055 -5.150 -59.544 1.00 56.19 79 ASN A CA 1
ATOM 646 C C . ASN A 1 79 ? 53.315 -4.660 -60.992 1.00 56.19 79 ASN A C 1
ATOM 648 O O . ASN A 1 79 ? 52.603 -5.101 -61.898 1.00 56.19 79 ASN A O 1
ATOM 652 N N . PRO A 1 80 ? 54.321 -3.806 -61.262 1.00 52.28 80 PRO A N 1
ATOM 653 C CA . PRO A 1 80 ? 54.525 -3.208 -62.587 1.00 52.28 80 PRO A CA 1
ATOM 654 C C . PRO A 1 80 ? 55.136 -4.153 -63.640 1.00 52.28 80 PRO A C 1
ATOM 656 O O . PRO A 1 80 ? 55.321 -3.745 -64.781 1.00 52.28 80 PRO A O 1
ATOM 659 N N . TRP A 1 81 ? 55.465 -5.402 -63.285 1.00 60.00 81 TRP A N 1
ATOM 660 C CA . TRP A 1 81 ? 56.142 -6.371 -64.165 1.00 60.00 81 TRP A CA 1
ATOM 661 C C . TRP A 1 81 ? 55.381 -7.704 -64.253 1.00 60.00 81 TRP A C 1
ATOM 663 O O . TRP A 1 81 ? 55.932 -8.787 -64.061 1.00 60.00 81 TRP A O 1
ATOM 673 N N . GLY A 1 82 ? 54.075 -7.638 -64.517 1.00 46.22 82 GLY A N 1
ATOM 674 C CA . GLY A 1 82 ? 53.241 -8.818 -64.741 1.00 46.22 82 GLY A CA 1
ATOM 675 C C . GLY A 1 82 ? 53.474 -9.437 -66.121 1.00 46.22 82 GLY A C 1
ATOM 676 O O . GLY A 1 82 ? 52.841 -9.037 -67.094 1.00 46.22 82 GLY A O 1
ATOM 677 N N . THR A 1 83 ? 54.341 -10.447 -66.225 1.00 54.59 83 THR A N 1
ATOM 678 C CA . THR A 1 83 ? 54.399 -11.308 -67.417 1.00 54.59 83 THR A CA 1
ATOM 679 C C . THR A 1 83 ? 53.146 -12.186 -67.446 1.00 54.59 83 THR A C 1
ATOM 681 O O . THR A 1 83 ? 53.052 -13.197 -66.747 1.00 54.59 83 THR A O 1
ATOM 684 N N . ALA A 1 84 ? 52.146 -11.778 -68.225 1.00 50.44 84 ALA A N 1
ATOM 685 C CA . ALA A 1 84 ? 50.934 -12.553 -68.438 1.00 50.44 84 ALA A CA 1
ATOM 686 C C . ALA A 1 84 ? 51.270 -13.857 -69.182 1.00 50.44 84 ALA A C 1
ATOM 688 O O . ALA A 1 84 ? 51.623 -13.847 -70.360 1.00 50.44 84 ALA A O 1
ATOM 689 N N . ARG A 1 85 ? 51.148 -14.999 -68.498 1.00 50.56 85 ARG A N 1
ATOM 690 C CA . ARG A 1 85 ? 51.050 -16.305 -69.158 1.00 50.56 85 ARG A CA 1
ATOM 691 C C . ARG A 1 85 ? 49.657 -16.421 -69.786 1.00 50.56 85 ARG A C 1
ATOM 693 O O . ARG A 1 85 ? 48.675 -16.591 -69.071 1.00 50.56 85 ARG A O 1
ATOM 700 N N . GLY A 1 86 ? 49.594 -16.288 -71.112 1.00 51.31 86 GLY A N 1
ATOM 701 C CA . GLY A 1 86 ? 48.450 -16.671 -71.948 1.00 51.31 86 GLY A CA 1
ATOM 702 C C . GLY A 1 86 ? 48.456 -18.173 -72.282 1.00 51.31 86 GLY A C 1
ATOM 703 O O . GLY A 1 86 ? 49.446 -18.851 -72.003 1.00 51.31 86 GLY A O 1
ATOM 704 N N . PRO A 1 87 ? 47.352 -18.718 -72.825 1.00 49.91 87 PRO A N 1
ATOM 705 C CA . PRO A 1 87 ? 47.035 -20.142 -72.754 1.00 49.91 87 PRO A CA 1
ATOM 706 C C . PRO A 1 87 ? 47.825 -20.984 -73.765 1.00 49.91 87 PRO A C 1
ATOM 708 O O . PRO A 1 87 ? 48.142 -20.531 -74.862 1.00 49.91 87 PRO A O 1
ATOM 711 N N . ALA A 1 88 ? 48.098 -22.237 -73.397 1.00 54.97 88 ALA A N 1
ATOM 712 C CA . ALA A 1 88 ? 48.720 -23.225 -74.271 1.00 54.97 88 ALA A CA 1
ATOM 713 C C . ALA A 1 88 ? 47.825 -23.515 -75.491 1.00 54.97 88 ALA A C 1
ATOM 715 O O . ALA A 1 88 ? 46.704 -24.007 -75.341 1.00 54.97 88 ALA A O 1
ATOM 716 N N . LEU A 1 89 ? 48.324 -23.225 -76.697 1.00 51.09 89 LEU A N 1
ATOM 717 C CA . LEU A 1 89 ? 47.739 -23.732 -77.936 1.00 51.09 89 LEU A CA 1
ATOM 718 C C . LEU A 1 89 ? 48.046 -25.229 -78.058 1.00 51.09 89 LEU A C 1
ATOM 720 O O . LEU A 1 89 ? 49.187 -25.655 -77.894 1.00 51.09 89 LEU A O 1
ATOM 724 N N . ARG A 1 90 ? 47.007 -26.009 -78.361 1.00 48.28 90 ARG A N 1
ATOM 725 C CA . ARG A 1 90 ? 47.110 -27.409 -78.776 1.00 48.28 90 ARG A CA 1
ATOM 726 C C . ARG A 1 90 ? 47.693 -27.495 -80.191 1.00 48.28 90 ARG A C 1
ATOM 728 O O . ARG A 1 90 ? 47.153 -26.852 -81.089 1.00 48.28 90 ARG A O 1
ATOM 735 N N . VAL A 1 91 ? 48.703 -28.344 -80.376 1.00 45.84 91 VAL A N 1
ATOM 736 C CA . VAL A 1 91 ? 49.016 -29.059 -81.626 1.00 45.84 91 VAL A CA 1
ATOM 737 C C . VAL A 1 91 ? 49.620 -30.411 -81.274 1.00 45.84 91 VAL A C 1
ATOM 739 O O . VAL A 1 91 ? 50.428 -30.450 -80.319 1.00 45.84 91 VAL A O 1
#

Solvent-accessible surface area (backbone atoms only — not comparable to full-atom values): 5738 Å² total; per-residue (Å²): 92,14,77,77,80,64,45,75,69,89,66,78,69,35,71,48,99,83,79,45,43,15,69,37,66,67,51,43,49,51,50,54,52,53,52,52,51,51,50,53,51,52,54,52,52,52,52,49,53,52,52,52,53,50,50,55,52,48,54,54,50,54,55,54,55,65,73,64,58,80,75,82,74,79,82,76,78,81,69,95,79,73,82,78,84,74,82,87,79,90,129

Secondary structure (DSSP, 8-state):
--TTT-----S--EEETTTEEESSHHHHHHHHHHHHHHHHHHHHHHHHHHHHHHHHHHHHHHHHHHTTSPPPPP-----TT----PPPPP-

Radius of gyration: 37.81 Å; Cα contacts (8 Å, |Δi|>4): 48; chains: 1; bounding box: 71×36×103 Å